Protein AF-A0A9D4NPE4-F1 (afdb_monomer)

Radius of gyration: 14.28 Å; Cα contacts (8 Å, |Δi|>4): 52; chains: 1; bounding box: 37×31×30 Å

Secondary structure (DSSP, 8-state):
---EEETTEEE--GGGT-PBP---SSS-TT-BPPP---SGGGTT-HHHHHHHHHHHS-HHHHT--SHHHH--

Organism: Dreissena polymorpha (NCBI:txid45954)
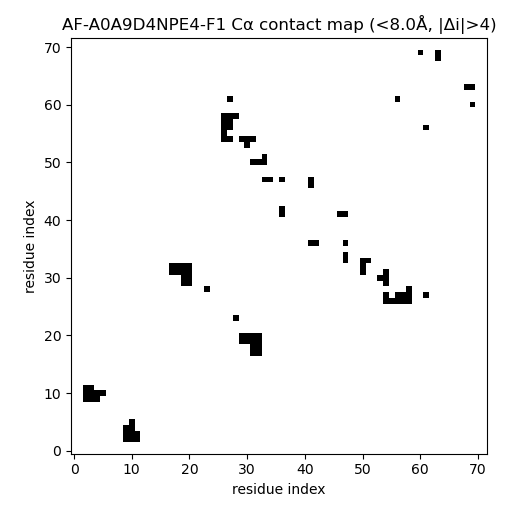
Solvent-accessible surface area (backbone atoms only — not comparable to full-atom values): 4884 Å² total; per-residue (Å²): 135,90,75,52,73,54,92,94,36,74,59,69,72,55,84,83,75,61,46,75,43,86,72,78,89,68,74,38,92,85,29,54,56,78,73,86,72,84,54,73,88,37,74,85,36,73,62,62,59,50,50,57,56,58,48,68,42,51,50,75,64,69,70,51,87,45,74,71,78,69,70,118

Sequence (72 aa):
MPYKIQKNLVNIPPGSFLHPSRATIRGHNQRFRQMQCSSTCYQSSFFPATIILWNSLSQRTIDLSTHESFRV

Foldseek 3Di:
DDFDQDPNDTPDDCVVPWAADPDPPDAARRATDQDPPPDPVCVPPPPPVVSVVVRPDHNVLVPDPDPVVNVD

Structure (mmCIF, N/CA/C/O backbone):
data_AF-A0A9D4NPE4-F1
#
_entry.id   AF-A0A9D4NPE4-F1
#
loop_
_atom_site.group_PDB
_atom_site.id
_atom_site.type_symbol
_atom_site.label_atom_id
_atom_site.label_alt_id
_atom_site.label_comp_id
_atom_site.label_asym_id
_atom_site.label_entity_id
_atom_site.label_seq_id
_atom_site.pdbx_PDB_ins_code
_atom_site.Cartn_x
_atom_site.Cartn_y
_atom_site.Cartn_z
_atom_site.occupancy
_atom_site.B_iso_or_equiv
_atom_site.auth_seq_id
_atom_site.auth_comp_id
_atom_site.auth_asym_id
_atom_site.auth_atom_id
_atom_site.pdbx_PDB_model_num
ATOM 1 N N . MET A 1 1 ? -19.480 -11.009 9.285 1.00 42.91 1 MET A N 1
ATOM 2 C CA . MET A 1 1 ? -18.506 -11.323 8.214 1.00 42.91 1 MET A CA 1
ATOM 3 C C . MET A 1 1 ? -17.375 -12.126 8.844 1.00 42.91 1 MET A C 1
ATOM 5 O O . MET A 1 1 ? -16.849 -11.644 9.838 1.00 42.91 1 MET A O 1
ATOM 9 N N . PRO A 1 2 ? -17.061 -13.354 8.393 1.00 43.81 2 PRO A N 1
ATOM 10 C CA . PRO A 1 2 ? -16.102 -14.199 9.094 1.00 43.81 2 PRO A CA 1
ATOM 11 C C . PRO A 1 2 ? -14.672 -13.841 8.677 1.00 43.81 2 PRO A C 1
ATOM 13 O O . PRO A 1 2 ? -14.295 -13.962 7.515 1.00 43.81 2 PRO A O 1
ATOM 16 N N . TYR A 1 3 ? -13.882 -13.379 9.638 1.00 46.69 3 TYR A N 1
ATOM 17 C CA . TYR A 1 3 ? -12.454 -13.137 9.476 1.00 46.69 3 TYR A CA 1
ATOM 18 C C . TYR A 1 3 ? -11.710 -14.456 9.705 1.00 46.69 3 TYR A C 1
ATOM 20 O O . TYR A 1 3 ? -11.925 -15.110 10.725 1.00 46.69 3 TYR A O 1
ATOM 28 N N . LYS A 1 4 ? -10.834 -14.866 8.781 1.00 42.12 4 LYS A N 1
ATOM 29 C CA . LYS A 1 4 ? -9.951 -16.021 9.000 1.00 42.12 4 LYS A CA 1
ATOM 30 C C . LYS A 1 4 ? -8.607 -15.513 9.512 1.00 42.12 4 LYS A C 1
ATOM 32 O O . LYS A 1 4 ? -7.894 -14.813 8.794 1.00 42.12 4 LYS A O 1
ATOM 37 N N . ILE A 1 5 ? -8.272 -15.857 10.752 1.00 51.69 5 ILE A N 1
ATOM 38 C CA . ILE A 1 5 ? -6.954 -15.579 11.329 1.00 51.69 5 ILE A CA 1
ATOM 39 C C . ILE A 1 5 ? -6.003 -16.665 10.825 1.00 51.69 5 ILE A C 1
ATOM 41 O O . ILE A 1 5 ? -6.206 -17.847 11.096 1.00 51.69 5 ILE A O 1
ATOM 45 N N . GLN A 1 6 ? -4.974 -16.283 10.073 1.00 52.41 6 GLN A N 1
ATOM 46 C CA . GLN A 1 6 ? -3.932 -17.198 9.614 1.00 52.41 6 GLN A CA 1
ATOM 47 C C . GLN A 1 6 ? -2.572 -16.578 9.931 1.00 52.41 6 GLN A C 1
ATOM 49 O O . GLN A 1 6 ? -2.279 -15.473 9.491 1.00 52.41 6 GLN A O 1
ATOM 54 N N . LYS A 1 7 ? -1.737 -17.288 10.704 1.00 58.47 7 LYS A N 1
ATOM 55 C CA . LYS A 1 7 ? -0.404 -16.813 11.135 1.00 58.47 7 LYS A CA 1
ATOM 56 C C . LYS A 1 7 ? -0.446 -15.463 11.883 1.00 58.47 7 LYS A C 1
ATOM 58 O O . LYS A 1 7 ? 0.360 -14.586 11.600 1.00 58.47 7 LYS A O 1
ATOM 63 N N . ASN A 1 8 ? -1.411 -15.278 12.793 1.00 55.59 8 ASN A N 1
ATOM 64 C CA . ASN A 1 8 ? -1.684 -14.011 13.501 1.00 55.59 8 ASN A CA 1
ATOM 65 C C . ASN A 1 8 ? -1.973 -12.800 12.595 1.0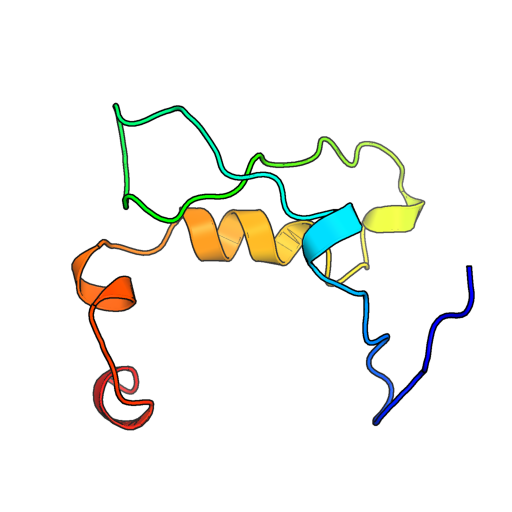0 55.59 8 ASN A C 1
ATOM 67 O O . ASN A 1 8 ? -2.036 -11.670 13.072 1.00 55.59 8 ASN A O 1
ATOM 71 N N . LEU A 1 9 ? -2.201 -13.027 11.301 1.00 56.75 9 LEU A N 1
ATOM 72 C CA . LEU A 1 9 ? -2.643 -12.013 10.362 1.00 56.75 9 LEU A CA 1
ATOM 73 C C . LEU A 1 9 ? -4.117 -12.257 10.061 1.00 56.75 9 LEU A C 1
ATOM 75 O O . LEU A 1 9 ? -4.541 -13.373 9.740 1.00 56.75 9 LEU A O 1
ATOM 79 N N . VAL A 1 10 ? -4.916 -11.204 10.191 1.00 58.59 10 VAL A N 1
ATOM 80 C CA . VAL A 1 10 ? -6.305 -11.235 9.746 1.00 58.59 10 VAL A CA 1
ATOM 81 C C . VAL A 1 10 ? -6.274 -11.167 8.224 1.00 58.59 10 VAL A C 1
ATOM 83 O O . VAL A 1 10 ? -5.904 -10.141 7.658 1.00 58.59 10 VAL A O 1
ATOM 86 N N . ASN A 1 11 ? -6.628 -12.266 7.553 1.00 59.47 11 ASN A N 1
ATOM 87 C CA . ASN A 1 11 ? -6.791 -12.242 6.105 1.00 59.47 11 ASN A CA 1
ATOM 88 C C . ASN A 1 11 ? -8.113 -11.532 5.794 1.00 59.47 11 ASN A C 1
ATOM 90 O O . ASN A 1 11 ? -9.194 -12.107 5.939 1.00 59.47 11 ASN A O 1
ATOM 94 N N . ILE A 1 12 ? -8.014 -10.252 5.447 1.00 64.69 12 ILE A N 1
ATOM 95 C CA . ILE A 1 12 ? -9.147 -9.416 5.070 1.00 64.69 12 ILE A CA 1
ATOM 96 C C . ILE A 1 12 ? -9.276 -9.482 3.544 1.00 64.69 12 ILE A C 1
ATOM 98 O O . ILE A 1 12 ? -8.336 -9.089 2.850 1.00 64.69 12 ILE A O 1
ATOM 102 N N . PRO A 1 13 ? -10.418 -9.941 2.998 1.00 68.50 13 PRO A N 1
ATOM 103 C CA . PRO A 1 13 ? -10.648 -9.923 1.560 1.00 68.50 13 PRO A CA 1
ATOM 104 C C . PRO A 1 13 ? -10.477 -8.496 1.006 1.00 68.50 13 PRO A C 1
ATOM 106 O O . PRO A 1 13 ? -11.186 -7.589 1.451 1.00 68.50 13 PRO A O 1
ATOM 109 N N . PRO A 1 14 ? -9.567 -8.267 0.040 1.00 67.12 14 PRO A N 1
ATOM 110 C CA . PRO A 1 14 ? -9.205 -6.917 -0.390 1.00 67.12 14 PRO A CA 1
ATOM 111 C C . PRO A 1 14 ? -10.370 -6.173 -1.050 1.00 67.12 14 PRO A C 1
ATOM 113 O O . PRO A 1 14 ? -10.516 -4.971 -0.851 1.00 67.12 14 PRO A O 1
ATOM 116 N N . GLY A 1 15 ? -11.233 -6.879 -1.790 1.00 69.00 15 GLY A N 1
ATOM 117 C CA . GLY A 1 15 ? -12.304 -6.271 -2.589 1.00 69.00 15 GLY A CA 1
ATOM 118 C C . GLY A 1 15 ? -13.332 -5.463 -1.790 1.00 69.00 15 GLY A C 1
ATOM 119 O O . GLY A 1 15 ? -13.967 -4.573 -2.347 1.00 69.00 15 GLY A O 1
ATOM 120 N N . SER A 1 16 ? -13.472 -5.729 -0.490 1.00 71.88 16 SER A N 1
ATOM 121 C CA . SER A 1 16 ? -14.439 -5.030 0.363 1.00 71.88 16 SER A CA 1
ATOM 122 C C . SER A 1 16 ? -13.908 -3.712 0.937 1.00 71.88 16 SER A C 1
ATOM 124 O O . SER A 1 16 ? -14.703 -2.908 1.411 1.00 71.88 16 SER A O 1
ATOM 126 N N . PHE A 1 17 ? -12.586 -3.493 0.925 1.00 72.06 17 PHE A N 1
ATOM 127 C CA . PHE A 1 17 ? -11.948 -2.378 1.643 1.00 72.06 17 PHE A CA 1
ATOM 128 C C . PHE A 1 17 ? -10.921 -1.597 0.809 1.00 72.06 17 PHE A C 1
ATOM 130 O O . PHE A 1 17 ? -10.630 -0.440 1.112 1.00 72.06 17 PHE A O 1
ATOM 137 N N . LEU A 1 18 ? -10.352 -2.207 -0.235 1.00 80.38 18 LEU A N 1
ATOM 138 C CA . LEU A 1 18 ? -9.421 -1.554 -1.149 1.00 80.38 18 LEU A CA 1
ATOM 139 C C . LEU A 1 18 ? -10.182 -0.983 -2.340 1.00 80.38 18 LEU A C 1
ATOM 141 O O . LEU A 1 18 ? -10.568 -1.694 -3.266 1.00 80.38 18 LEU A O 1
ATOM 145 N N . HIS A 1 19 ? -10.360 0.334 -2.334 1.00 86.12 19 HIS A N 1
ATOM 146 C CA . HIS A 1 19 ? -10.964 1.045 -3.453 1.00 86.12 19 HIS A CA 1
ATOM 147 C C . HIS A 1 19 ? -9.879 1.721 -4.291 1.00 86.12 19 HIS A C 1
ATOM 149 O O . HIS A 1 19 ? -9.115 2.515 -3.736 1.00 86.12 19 HIS A O 1
ATOM 155 N N . PRO A 1 20 ? -9.797 1.469 -5.609 1.00 86.50 20 PRO A N 1
ATOM 156 C CA . PRO A 1 20 ? -8.823 2.138 -6.459 1.00 86.50 20 PRO A CA 1
ATOM 157 C C . PRO A 1 20 ? -9.040 3.656 -6.442 1.00 86.50 20 PRO A C 1
ATOM 159 O O . PRO A 1 20 ? -10.169 4.166 -6.480 1.00 86.50 20 PRO A O 1
ATOM 162 N N . SER A 1 21 ? -7.939 4.396 -6.355 1.00 83.31 21 SER A N 1
ATOM 163 C CA . SER A 1 21 ? -7.955 5.846 -6.494 1.00 83.31 21 SER A CA 1
ATOM 164 C C . SER A 1 21 ? -8.121 6.211 -7.966 1.00 83.31 21 SER A C 1
ATOM 166 O O . SER A 1 21 ? -7.476 5.634 -8.833 1.00 83.31 21 SER A O 1
ATOM 168 N N . ARG A 1 22 ? -8.975 7.198 -8.250 1.00 76.38 22 ARG A N 1
ATOM 169 C CA . ARG A 1 22 ? -9.136 7.763 -9.603 1.00 76.38 22 ARG A CA 1
ATOM 170 C C . ARG A 1 22 ? -8.214 8.960 -9.852 1.00 76.38 22 ARG A C 1
ATOM 172 O O . ARG 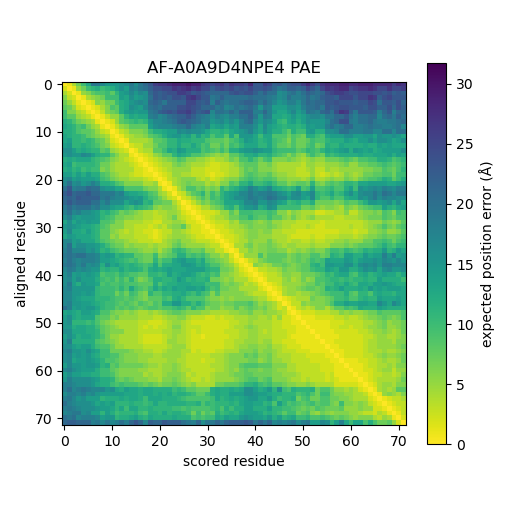A 1 22 ? -8.225 9.522 -10.939 1.00 76.38 22 ARG A O 1
ATOM 179 N N . ALA A 1 23 ? -7.460 9.385 -8.838 1.00 67.88 23 ALA A N 1
ATOM 180 C CA . ALA A 1 23 ? -6.561 10.522 -8.953 1.00 67.88 23 ALA A CA 1
ATOM 181 C C . ALA A 1 23 ? -5.276 10.097 -9.681 1.00 67.88 23 ALA A C 1
ATOM 183 O O . ALA A 1 23 ? -4.441 9.404 -9.108 1.00 67.88 23 ALA A O 1
ATOM 184 N N . THR A 1 24 ? -5.125 10.537 -10.928 1.00 62.41 24 THR A N 1
ATOM 185 C CA . THR A 1 24 ? -3.988 10.240 -11.821 1.00 62.41 24 THR A CA 1
ATOM 186 C C . THR A 1 24 ? -2.893 11.308 -11.811 1.00 62.41 24 THR A C 1
ATOM 188 O O . THR A 1 24 ? -1.865 11.146 -12.452 1.00 62.41 24 THR A O 1
ATOM 191 N N . ILE A 1 25 ? -3.089 12.415 -11.090 1.00 66.06 25 ILE A N 1
ATOM 192 C CA . ILE A 1 25 ? -2.274 13.628 -11.274 1.00 66.06 25 ILE A CA 1
ATOM 193 C C . ILE A 1 25 ? -0.903 13.534 -10.565 1.00 66.06 25 ILE A C 1
ATOM 195 O O . ILE A 1 25 ? 0.018 14.265 -10.917 1.00 66.06 25 ILE A O 1
ATOM 199 N N . ARG A 1 26 ? -0.726 12.650 -9.565 1.00 66.94 26 ARG A N 1
ATOM 200 C CA . ARG A 1 26 ? 0.551 12.461 -8.837 1.00 66.94 26 ARG A CA 1
ATOM 201 C C . ARG A 1 26 ? 0.743 11.002 -8.395 1.00 66.94 26 ARG A C 1
ATOM 203 O O . ARG A 1 26 ? -0.175 10.432 -7.806 1.00 66.94 26 ARG A O 1
ATOM 210 N N . GLY A 1 27 ? 1.942 10.442 -8.571 1.00 74.00 27 GLY A N 1
ATOM 211 C CA . GLY A 1 27 ? 2.313 9.086 -8.121 1.00 74.00 27 GLY A CA 1
ATOM 212 C C . GLY A 1 27 ? 2.043 7.977 -9.150 1.00 74.00 27 GLY A C 1
ATOM 213 O O . GLY A 1 27 ? 1.832 8.266 -10.321 1.00 74.00 27 GLY A O 1
ATOM 214 N N . HIS A 1 28 ? 2.087 6.715 -8.707 1.00 84.81 28 HIS A N 1
ATOM 215 C CA . HIS A 1 28 ? 1.897 5.531 -9.559 1.00 84.81 28 HIS A CA 1
ATOM 216 C C . HIS A 1 28 ? 0.412 5.234 -9.865 1.00 84.81 28 HIS A C 1
ATOM 218 O O . HIS A 1 28 ? -0.495 5.730 -9.194 1.00 84.81 28 HIS A O 1
ATOM 224 N N . ASN A 1 29 ? 0.150 4.386 -10.862 1.00 83.25 29 ASN A N 1
ATOM 225 C CA . ASN A 1 29 ? -1.199 4.182 -11.425 1.00 83.25 29 ASN A CA 1
ATOM 226 C C . ASN A 1 29 ? -2.078 3.207 -10.618 1.00 83.25 29 ASN A C 1
ATOM 228 O O . ASN A 1 29 ? -3.270 3.070 -10.878 1.00 83.25 29 ASN A O 1
ATOM 232 N N . GLN A 1 30 ? -1.492 2.503 -9.648 1.00 86.50 30 GLN A N 1
ATOM 233 C CA . GLN A 1 30 ? -2.126 1.406 -8.901 1.00 86.50 30 GLN A CA 1
ATOM 234 C C . GLN A 1 30 ? -2.468 1.805 -7.459 1.00 86.50 30 GLN A C 1
ATOM 236 O O . GLN A 1 30 ? -2.342 1.012 -6.530 1.00 86.50 30 GLN A O 1
ATOM 241 N N . ARG A 1 31 ? -2.847 3.064 -7.242 1.00 85.50 31 ARG A N 1
ATOM 242 C CA . ARG A 1 31 ? -3.088 3.616 -5.904 1.00 85.50 31 ARG A CA 1
ATOM 243 C C . ARG A 1 31 ? -4.462 3.244 -5.364 1.00 85.50 31 ARG A C 1
ATOM 245 O O . ARG A 1 31 ? -5.429 3.120 -6.114 1.00 85.50 31 ARG A O 1
ATOM 252 N N . PHE A 1 32 ? -4.576 3.190 -4.042 1.00 87.25 32 PHE A N 1
ATOM 253 C CA . PHE A 1 32 ? -5.854 3.020 -3.348 1.00 87.25 32 PHE A CA 1
ATOM 254 C C . PHE A 1 32 ? -6.302 4.321 -2.682 1.00 87.25 32 PHE A C 1
ATOM 256 O O . PHE A 1 32 ? -5.488 5.177 -2.328 1.00 87.25 32 PHE A O 1
ATOM 263 N N . ARG A 1 33 ? -7.612 4.490 -2.498 1.00 85.94 33 ARG A N 1
ATOM 264 C CA . ARG A 1 33 ? -8.168 5.578 -1.693 1.00 85.94 33 ARG A CA 1
ATOM 265 C C . ARG A 1 33 ? -7.721 5.393 -0.248 1.00 85.94 33 ARG A C 1
ATOM 267 O O . ARG A 1 33 ? -7.961 4.348 0.350 1.00 85.94 33 ARG A O 1
ATOM 274 N N . GLN A 1 34 ? -7.082 6.414 0.310 1.00 81.75 34 GLN A N 1
ATOM 275 C CA . GLN A 1 34 ? -6.738 6.423 1.724 1.00 81.75 34 GLN A CA 1
ATOM 276 C C . GLN A 1 34 ? -8.020 6.569 2.543 1.00 81.75 34 GLN A C 1
ATOM 278 O O . GLN A 1 34 ? -8.758 7.541 2.380 1.00 81.75 34 GLN A O 1
ATOM 283 N N . MET A 1 35 ? -8.286 5.603 3.418 1.00 77.94 35 MET A N 1
ATOM 284 C CA . MET A 1 35 ? -9.374 5.718 4.379 1.00 77.94 35 MET A CA 1
ATOM 285 C C . MET A 1 35 ? -8.967 6.643 5.519 1.00 77.94 35 MET A C 1
ATOM 287 O O . MET A 1 35 ? -7.868 6.535 6.066 1.00 77.94 35 MET A O 1
ATOM 291 N N . GLN A 1 36 ? -9.867 7.557 5.870 1.00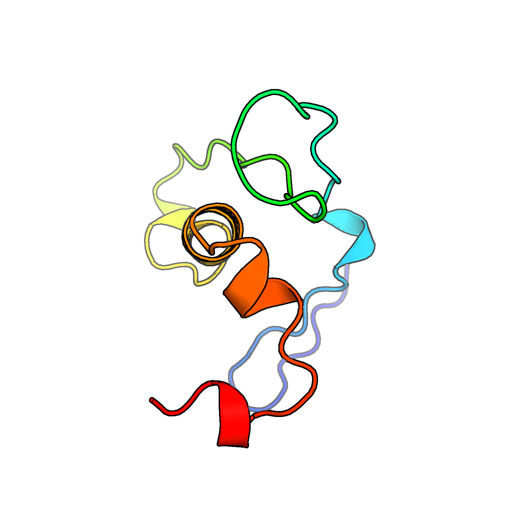 71.94 36 GLN A N 1
ATOM 292 C CA . GLN A 1 36 ? -9.715 8.387 7.054 1.00 71.94 36 GLN A CA 1
ATOM 293 C C . GLN A 1 36 ? -10.052 7.542 8.279 1.00 71.94 36 GLN A C 1
ATOM 295 O O . GLN A 1 36 ? -11.208 7.394 8.660 1.00 71.94 36 GLN A O 1
ATOM 300 N N . CYS A 1 37 ? -9.025 6.963 8.886 1.00 67.62 37 CYS A N 1
ATOM 301 C CA . CYS A 1 37 ? -9.153 6.279 10.161 1.00 67.62 37 CYS A CA 1
ATOM 302 C C . CYS A 1 37 ? -8.816 7.264 11.284 1.00 67.62 37 CYS A C 1
ATOM 304 O O . CYS A 1 37 ? -7.703 7.270 11.798 1.00 67.62 37 CYS A O 1
ATOM 306 N N . SER A 1 38 ? -9.770 8.134 11.623 1.00 66.62 38 SER A N 1
ATOM 307 C CA . SER A 1 38 ? -9.659 9.048 12.773 1.00 66.62 38 SER A CA 1
ATOM 308 C C . SER A 1 38 ? -9.960 8.357 14.106 1.00 66.62 38 SER A C 1
ATOM 310 O O . SER A 1 38 ? -9.636 8.883 15.167 1.00 66.62 38 SER A O 1
ATOM 312 N N . SER A 1 39 ? -10.571 7.171 14.066 1.00 70.62 39 SER A N 1
ATOM 313 C CA . SER A 1 39 ? -10.856 6.375 15.255 1.00 70.62 39 SER A CA 1
ATOM 314 C C . SER A 1 39 ? -9.590 5.695 15.778 1.00 70.62 39 SER A C 1
ATOM 316 O O . SER A 1 39 ? -8.883 5.007 15.038 1.00 70.62 39 SER A O 1
ATOM 318 N N . THR A 1 40 ? -9.351 5.819 17.084 1.00 68.94 40 THR A N 1
ATOM 319 C CA . THR A 1 40 ? -8.218 5.207 17.803 1.00 68.94 40 THR A CA 1
ATOM 320 C C . THR A 1 40 ? -8.150 3.686 17.653 1.00 68.94 40 THR A C 1
ATOM 322 O O . THR A 1 40 ? -7.066 3.115 17.730 1.00 68.94 40 THR A O 1
ATOM 325 N N . CYS A 1 41 ? -9.271 3.021 17.351 1.00 66.62 41 CYS A N 1
ATOM 326 C CA . CYS A 1 41 ? -9.314 1.581 17.080 1.00 66.62 41 CYS A CA 1
ATOM 327 C C . CYS A 1 41 ? -8.430 1.141 15.896 1.00 66.62 41 CYS A C 1
ATOM 329 O O . CYS A 1 41 ? -8.028 -0.018 15.837 1.00 66.62 41 CYS A O 1
ATOM 331 N N . TYR A 1 42 ? -8.078 2.055 14.989 1.00 66.00 42 TYR A N 1
ATOM 332 C CA . TYR A 1 42 ? -7.202 1.776 13.849 1.00 66.00 42 TYR A CA 1
ATOM 333 C C . TYR A 1 42 ? -5.749 2.221 14.058 1.00 66.00 42 TYR A C 1
ATOM 335 O O . TYR A 1 42 ? -4.911 1.962 13.199 1.00 66.00 42 TYR A O 1
ATOM 343 N N . GLN A 1 43 ? -5.421 2.867 15.182 1.00 66.25 43 GLN A N 1
ATOM 344 C CA . GLN A 1 43 ? -4.107 3.484 15.405 1.00 66.25 43 GLN A CA 1
ATOM 345 C C . GLN A 1 43 ? -2.956 2.463 15.432 1.00 66.25 43 GLN A C 1
ATOM 347 O O . GLN A 1 43 ? -1.851 2.768 14.996 1.00 66.25 43 GLN A O 1
ATOM 352 N N . SER A 1 44 ? -3.226 1.242 15.896 1.00 67.19 44 SER A N 1
ATOM 353 C CA . SER A 1 44 ? -2.292 0.106 15.901 1.00 67.19 44 SER A CA 1
ATOM 354 C C . SER A 1 44 ? -2.602 -0.935 14.820 1.00 67.19 44 SER A C 1
ATOM 356 O O . SER A 1 44 ? -2.009 -2.014 14.801 1.00 67.19 44 SER A O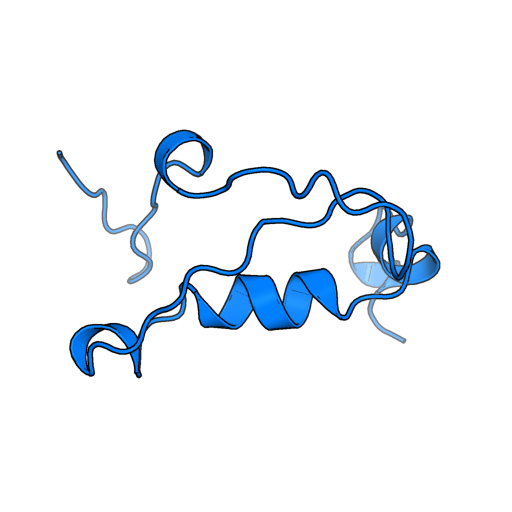 1
ATOM 358 N N . SER A 1 45 ? -3.537 -0.639 13.915 1.00 67.19 45 SER A N 1
ATOM 359 C CA . SER A 1 45 ? -3.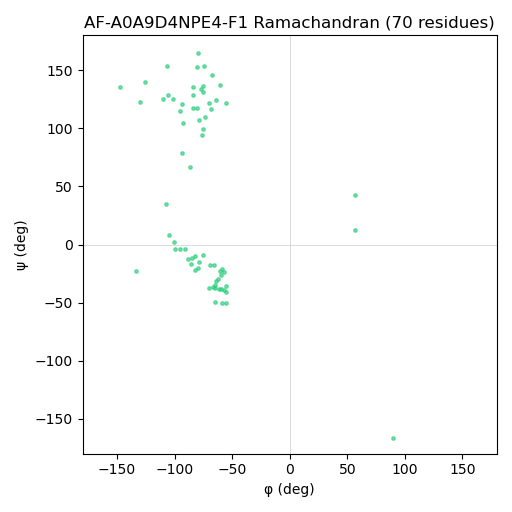920 -1.571 12.861 1.00 67.19 45 SER A CA 1
ATOM 360 C C . SER A 1 45 ? -2.975 -1.463 11.664 1.00 67.19 45 SER A C 1
ATOM 362 O O . SER A 1 45 ? -2.663 -0.381 11.172 1.00 67.19 45 SER A O 1
ATOM 364 N N . PHE A 1 46 ? -2.564 -2.619 11.137 1.00 67.75 46 PHE A N 1
ATOM 365 C CA . PHE A 1 46 ? -1.752 -2.724 9.915 1.00 67.75 46 PHE A CA 1
ATOM 366 C C . PHE A 1 46 ? -2.456 -2.108 8.687 1.00 67.75 46 PHE A C 1
ATOM 368 O O . PHE A 1 46 ? -1.838 -1.624 7.736 1.00 67.75 46 PHE A O 1
ATOM 375 N N . PHE A 1 47 ? -3.782 -2.088 8.743 1.00 65.75 47 PHE A N 1
ATOM 376 C CA . PHE A 1 47 ? -4.680 -1.417 7.821 1.00 65.75 47 PHE A CA 1
ATOM 377 C C . PHE A 1 47 ? -5.322 -0.234 8.561 1.00 65.75 47 PHE A C 1
ATOM 379 O O . PHE A 1 47 ? -5.876 -0.473 9.631 1.00 65.75 47 PHE A O 1
ATOM 386 N N . PRO A 1 48 ? -5.264 1.026 8.087 1.00 72.81 48 PRO A N 1
ATOM 387 C CA . PRO A 1 48 ? -5.008 1.526 6.727 1.00 72.81 48 PRO A CA 1
ATOM 388 C C . PRO A 1 48 ? -3.572 2.019 6.468 1.00 72.81 48 PRO A C 1
ATOM 390 O O . PRO A 1 48 ? -3.296 2.528 5.381 1.00 72.81 48 PRO A O 1
ATOM 393 N N . ALA A 1 49 ? -2.666 1.930 7.448 1.00 75.56 49 ALA A N 1
ATOM 394 C CA . ALA A 1 49 ? -1.319 2.507 7.357 1.00 75.56 49 ALA A CA 1
ATOM 395 C C . ALA A 1 49 ? -0.541 2.012 6.121 1.00 75.56 49 ALA A C 1
ATOM 397 O O . ALA A 1 49 ? 0.157 2.776 5.455 1.00 75.56 49 ALA A O 1
ATOM 398 N N . THR A 1 50 ? -0.747 0.751 5.745 1.00 81.50 50 THR A N 1
ATOM 399 C CA . THR A 1 50 ? -0.184 0.146 4.531 1.00 81.50 50 THR A CA 1
ATOM 400 C C . THR A 1 50 ? -0.638 0.792 3.224 1.00 81.50 50 THR A C 1
ATOM 402 O O . THR A 1 50 ? 0.148 0.828 2.282 1.00 81.50 50 THR A O 1
ATOM 405 N N . ILE A 1 51 ? -1.848 1.362 3.149 1.00 84.50 51 ILE A N 1
ATOM 406 C CA . ILE A 1 51 ? -2.305 2.097 1.955 1.00 84.50 51 ILE A CA 1
ATOM 407 C C . ILE A 1 51 ? -1.450 3.351 1.740 1.00 84.50 51 ILE A C 1
ATOM 409 O O . ILE A 1 51 ? -1.145 3.702 0.602 1.00 84.50 51 ILE A O 1
ATOM 413 N N . ILE A 1 52 ? -1.050 4.024 2.823 1.00 84.75 52 ILE A N 1
ATOM 414 C CA . ILE A 1 52 ? -0.204 5.223 2.759 1.00 84.75 52 ILE A CA 1
ATOM 415 C C . ILE A 1 52 ? 1.171 4.850 2.210 1.00 84.75 52 ILE A C 1
ATOM 417 O O . ILE A 1 52 ? 1.638 5.476 1.260 1.00 84.75 52 ILE A O 1
ATOM 421 N N . LEU A 1 53 ? 1.774 3.796 2.770 1.00 85.25 53 LEU A N 1
ATOM 422 C CA . LEU A 1 53 ? 3.062 3.274 2.319 1.00 85.25 53 LEU A CA 1
ATOM 423 C C . LEU A 1 53 ? 3.005 2.857 0.848 1.00 85.25 53 LEU A C 1
ATOM 425 O O . LEU A 1 53 ? 3.813 3.334 0.057 1.00 85.25 53 LEU A O 1
ATOM 429 N N . TRP A 1 54 ? 2.009 2.058 0.460 1.00 86.94 54 TRP A N 1
ATOM 430 C CA . TRP A 1 54 ? 1.809 1.633 -0.926 1.00 86.94 54 TRP A CA 1
ATOM 431 C C . TRP A 1 54 ? 1.711 2.823 -1.883 1.00 86.94 54 TRP A C 1
ATOM 433 O O . TRP A 1 54 ? 2.455 2.910 -2.853 1.00 86.94 54 TRP A O 1
ATOM 443 N N . ASN A 1 55 ? 0.865 3.799 -1.555 1.00 87.75 55 ASN A N 1
ATOM 444 C CA . ASN A 1 55 ? 0.655 4.987 -2.377 1.00 87.75 55 ASN A CA 1
ATOM 445 C C . ASN A 1 55 ? 1.882 5.907 -2.487 1.00 87.75 55 ASN A C 1
ATOM 447 O O . ASN A 1 55 ? 1.884 6.787 -3.352 1.00 87.75 55 ASN A O 1
ATOM 451 N N . SER A 1 56 ? 2.864 5.766 -1.592 1.00 86.38 56 SER A N 1
ATOM 452 C CA . SER A 1 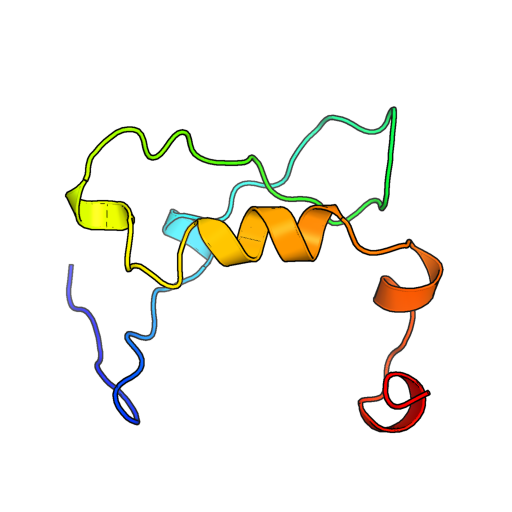56 ? 4.118 6.528 -1.616 1.00 86.38 56 SER A CA 1
ATOM 453 C C . SER A 1 56 ? 5.182 5.914 -2.530 1.00 86.38 56 SER A C 1
ATOM 455 O O . SER A 1 56 ? 6.179 6.570 -2.827 1.00 86.38 56 SER A O 1
ATOM 457 N N . LEU A 1 57 ? 4.974 4.677 -2.996 1.00 87.31 57 LEU A N 1
ATOM 458 C CA . LEU A 1 57 ? 5.926 3.988 -3.857 1.00 87.31 57 LEU A CA 1
ATOM 459 C C . LEU A 1 57 ? 6.027 4.654 -5.233 1.00 87.31 57 LEU A C 1
ATOM 461 O O . LEU A 1 57 ? 5.055 5.172 -5.793 1.00 87.31 57 LEU A O 1
ATOM 465 N N . SER A 1 58 ? 7.234 4.613 -5.798 1.00 87.31 58 SER A N 1
ATOM 466 C CA . SER A 1 58 ? 7.474 5.071 -7.164 1.00 87.31 58 SER A CA 1
ATOM 467 C C . SER A 1 58 ? 6.922 4.065 -8.177 1.00 87.31 58 SER A C 1
ATOM 469 O O . SER A 1 58 ? 6.884 2.865 -7.906 1.00 87.31 58 SER A O 1
ATOM 471 N N . GLN A 1 59 ? 6.561 4.532 -9.376 1.00 85.31 59 GLN A N 1
ATOM 472 C CA . GLN A 1 59 ? 6.127 3.638 -10.456 1.00 85.31 59 GLN A CA 1
ATOM 473 C C . GLN A 1 59 ? 7.203 2.585 -10.777 1.00 85.31 59 GLN A C 1
ATOM 475 O O . GLN A 1 59 ? 6.884 1.411 -10.893 1.00 85.31 59 GLN A O 1
ATOM 480 N N . ARG A 1 60 ? 8.488 2.973 -10.765 1.00 85.88 60 ARG A N 1
ATOM 481 C CA . ARG A 1 60 ? 9.614 2.045 -10.956 1.00 85.88 60 ARG A CA 1
ATOM 482 C C . ARG A 1 60 ? 9.588 0.888 -9.962 1.00 85.88 60 ARG A C 1
ATOM 484 O O . ARG A 1 60 ? 9.895 -0.229 -10.342 1.00 85.88 60 ARG A O 1
ATOM 491 N N . THR A 1 61 ? 9.250 1.161 -8.703 1.00 85.69 61 THR A N 1
ATOM 492 C CA . THR A 1 61 ? 9.168 0.149 -7.643 1.00 85.69 61 THR A CA 1
ATOM 493 C C . THR A 1 61 ? 7.977 -0.786 -7.842 1.00 85.69 61 THR A C 1
ATOM 495 O O . THR A 1 61 ? 8.090 -1.974 -7.572 1.00 85.69 61 THR A O 1
ATOM 498 N N . ILE A 1 62 ? 6.849 -0.256 -8.319 1.00 85.12 62 ILE A N 1
ATOM 499 C CA . ILE A 1 62 ? 5.633 -1.023 -8.627 1.00 85.12 62 ILE A CA 1
ATOM 500 C C . ILE A 1 62 ? 5.866 -1.974 -9.806 1.00 85.12 62 ILE A C 1
ATOM 502 O O . ILE A 1 62 ? 5.355 -3.089 -9.810 1.00 85.12 62 ILE A O 1
ATOM 506 N N . ASP A 1 63 ? 6.648 -1.537 -10.793 1.00 86.81 63 ASP A N 1
ATOM 507 C CA . ASP A 1 63 ? 6.935 -2.311 -12.002 1.00 86.81 63 ASP A CA 1
ATOM 508 C C . ASP A 1 63 ? 7.936 -3.460 -11.753 1.00 86.81 63 ASP A C 1
ATOM 510 O O . ASP A 1 63 ? 8.142 -4.306 -12.626 1.00 86.81 63 ASP A O 1
ATOM 514 N N . LEU A 1 64 ? 8.555 -3.522 -10.565 1.00 86.12 64 LEU A N 1
ATOM 515 C CA . LEU A 1 64 ? 9.418 -4.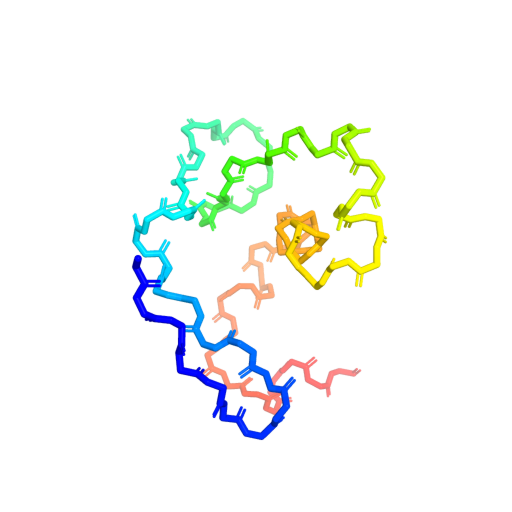634 -10.171 1.00 86.12 64 LEU A CA 1
ATOM 516 C C . LEU A 1 64 ? 8.578 -5.900 -9.973 1.00 86.12 64 LEU A C 1
ATOM 518 O O . LEU A 1 64 ? 7.744 -5.994 -9.076 1.00 86.12 64 LEU A O 1
ATOM 522 N N . SER A 1 65 ? 8.833 -6.909 -10.801 1.00 78.94 65 SER A N 1
ATOM 523 C CA . SER A 1 65 ? 8.088 -8.171 -10.792 1.00 78.94 65 SER A CA 1
ATOM 524 C C . SER A 1 65 ? 8.660 -9.225 -9.843 1.00 78.94 65 SER A C 1
ATOM 526 O O . SER A 1 65 ? 8.009 -10.239 -9.590 1.00 78.94 65 SER A O 1
ATOM 528 N N . THR A 1 66 ? 9.873 -9.018 -9.318 1.00 79.19 66 THR A N 1
ATOM 529 C CA . THR A 1 66 ? 10.562 -10.002 -8.472 1.00 79.19 66 THR A CA 1
ATOM 530 C C . THR A 1 66 ? 10.987 -9.407 -7.137 1.00 79.19 66 THR A C 1
ATOM 532 O O . THR A 1 66 ? 11.480 -8.284 -7.060 1.00 79.19 66 THR A O 1
ATOM 535 N N . HIS A 1 67 ? 10.838 -10.192 -6.071 1.00 74.94 67 HIS A N 1
ATOM 536 C CA . HIS A 1 67 ? 11.217 -9.782 -4.719 1.00 74.94 67 HIS A CA 1
ATOM 537 C C . HIS A 1 67 ? 12.712 -9.444 -4.603 1.00 74.94 67 HIS A C 1
ATOM 539 O O . HIS A 1 67 ? 13.073 -8.467 -3.957 1.00 74.94 67 HIS A O 1
ATOM 545 N N . GLU A 1 68 ? 13.581 -10.202 -5.277 1.00 76.38 68 GLU A N 1
ATOM 546 C CA . GLU A 1 68 ? 15.025 -9.929 -5.288 1.00 76.38 68 GLU A CA 1
ATOM 547 C C . GLU A 1 68 ? 15.345 -8.559 -5.898 1.00 76.38 68 GLU A C 1
ATOM 549 O O . GLU A 1 68 ? 16.172 -7.827 -5.369 1.00 76.38 68 GLU A O 1
ATOM 554 N N . SER A 1 69 ? 14.625 -8.150 -6.947 1.00 72.38 69 SER A N 1
ATOM 555 C CA . SER A 1 69 ? 14.828 -6.835 -7.569 1.00 72.38 69 SER A CA 1
ATOM 556 C C . SER A 1 69 ? 14.396 -5.649 -6.696 1.00 72.38 69 SER A C 1
ATOM 558 O O . SER A 1 69 ? 14.814 -4.522 -6.946 1.00 72.38 69 SER A O 1
ATOM 560 N N . PHE A 1 70 ? 13.580 -5.893 -5.666 1.00 74.06 70 PHE A N 1
ATOM 561 C CA . PHE A 1 70 ? 13.175 -4.884 -4.684 1.00 74.06 70 PHE A CA 1
ATOM 562 C C . PHE A 1 70 ? 14.231 -4.675 -3.587 1.00 74.06 70 PHE A C 1
ATOM 564 O O . PHE A 1 70 ? 14.258 -3.627 -2.944 1.00 74.06 70 PHE A O 1
ATOM 571 N N . ARG A 1 71 ? 15.107 -5.662 -3.372 1.00 71.31 71 ARG A N 1
ATOM 572 C CA . ARG A 1 71 ? 16.118 -5.685 -2.313 1.00 71.31 71 ARG A CA 1
ATOM 573 C C . ARG A 1 71 ? 17.391 -4.968 -2.786 1.00 71.31 71 ARG A C 1
ATOM 575 O O . ARG A 1 71 ? 18.407 -5.608 -3.031 1.00 71.31 71 ARG A O 1
ATOM 582 N N . VAL A 1 72 ? 17.293 -3.652 -2.989 1.00 58.19 72 VAL A N 1
ATOM 583 C CA . VAL A 1 72 ? 18.436 -2.769 -3.306 1.00 58.19 72 VAL A CA 1
ATOM 584 C C . VAL A 1 72 ? 19.201 -2.412 -2.039 1.00 58.19 72 VAL A C 1
ATOM 586 O O . VAL A 1 72 ? 18.530 -2.114 -1.0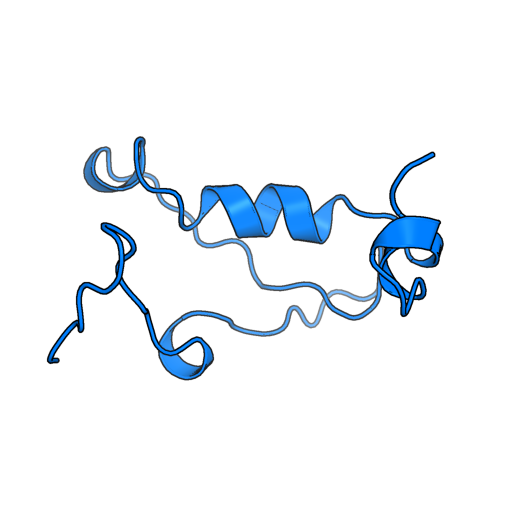24 1.00 58.19 72 VAL A O 1
#

Mean predicted aligned error: 9.66 Å

pLDDT: mean 72.74, std 12.12, range [42.12, 87.75]